Protein AF-A0A452ZHT0-F1 (afdb_monomer_lite)

Foldseek 3Di:
DQDPPVLPAAAEAEDLDVVVQVVVLVVCPVPDDPSSSVRYDYDNDQLLCVVVPDDQPDADQEDEEEFADDVVDDRVDTDAPVSVVSNVVVCVNRHDPNHDYHYHADADGVRRD

Structure (mmCIF, N/CA/C/O backbone):
data_AF-A0A452ZHT0-F1
#
_entry.id   AF-A0A452ZHT0-F1
#
loop_
_atom_site.group_PDB
_atom_site.id
_atom_site.type_symbol
_atom_site.label_atom_id
_atom_site.label_alt_id
_atom_site.label_comp_id
_atom_site.label_asym_id
_atom_site.label_entity_id
_atom_site.label_seq_id
_atom_site.pdbx_PDB_ins_code
_atom_site.Cartn_x
_atom_site.Cartn_y
_atom_site.Cartn_z
_atom_site.occupancy
_atom_site.B_iso_or_equiv
_atom_site.auth_seq_id
_atom_site.auth_comp_id
_atom_site.auth_asym_id
_atom_site.auth_atom_id
_atom_site.pdbx_PDB_model_num
ATOM 1 N N . MET A 1 1 ? -3.703 15.096 9.835 1.00 56.84 1 MET A N 1
ATOM 2 C CA . MET A 1 1 ? -5.039 14.516 10.065 1.00 56.84 1 MET A CA 1
ATOM 3 C C . MET A 1 1 ? -5.126 13.130 9.445 1.00 56.84 1 MET A C 1
ATOM 5 O O . MET A 1 1 ? -5.441 12.992 8.269 1.00 56.84 1 MET A O 1
ATOM 9 N N . VAL A 1 2 ? -4.770 12.119 10.237 1.00 63.53 2 VAL A N 1
ATOM 10 C CA . VAL A 1 2 ? -4.796 10.683 9.898 1.00 63.53 2 VAL A CA 1
ATOM 11 C C . VAL A 1 2 ? -6.178 10.064 10.174 1.00 63.53 2 VAL A C 1
ATOM 13 O O . VAL A 1 2 ? -6.572 9.101 9.520 1.00 63.53 2 VAL A O 1
ATOM 16 N N . SER A 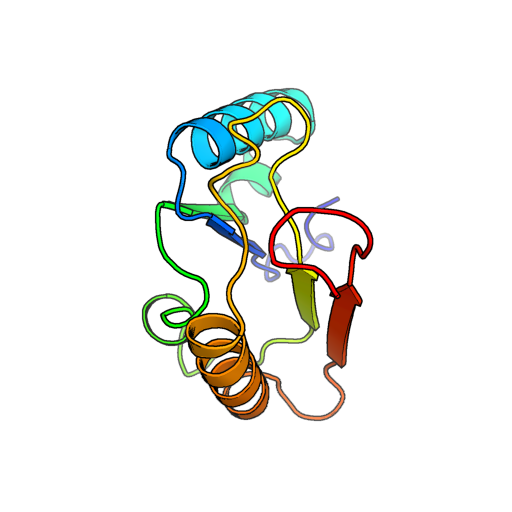1 3 ? -6.942 10.634 11.109 1.00 71.38 3 SER A N 1
ATOM 17 C CA . SER A 1 3 ? -8.315 10.241 11.457 1.00 71.38 3 SER A CA 1
ATOM 18 C C . SER A 1 3 ? -9.096 11.460 11.948 1.00 71.38 3 SER A C 1
ATOM 20 O O . SER A 1 3 ? -8.499 12.465 12.331 1.00 71.38 3 SER A O 1
ATOM 22 N N . ASP A 1 4 ? -10.426 11.348 11.970 1.00 71.50 4 ASP A N 1
ATOM 23 C CA . ASP A 1 4 ? -11.282 12.241 12.754 1.00 71.50 4 ASP A CA 1
ATOM 24 C C . ASP A 1 4 ? -10.999 12.118 14.268 1.00 71.50 4 ASP A C 1
ATOM 26 O O . ASP A 1 4 ? -10.279 11.214 14.717 1.00 71.50 4 ASP A O 1
ATOM 30 N N . ASP A 1 5 ? -11.621 12.986 15.070 1.00 68.38 5 ASP A N 1
ATOM 31 C CA . ASP A 1 5 ? -11.436 13.041 16.529 1.00 68.38 5 ASP A CA 1
ATOM 32 C C . ASP A 1 5 ? -11.794 11.730 17.255 1.00 68.38 5 ASP A C 1
ATOM 34 O O . ASP A 1 5 ? -11.401 11.531 18.413 1.00 68.38 5 ASP A O 1
ATOM 38 N N . THR A 1 6 ?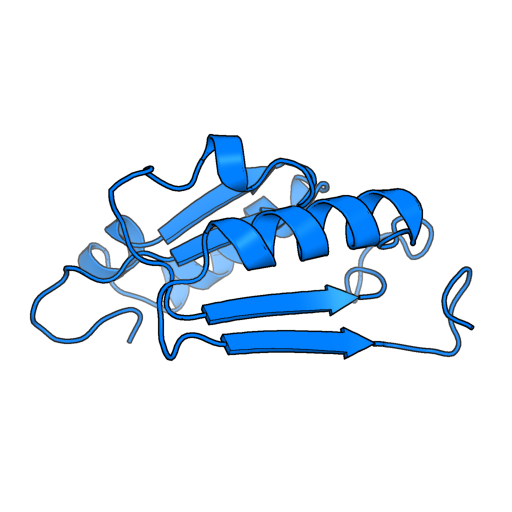 -12.493 10.802 16.582 1.00 70.06 6 THR A N 1
ATOM 39 C CA . THR A 1 6 ? -12.846 9.493 17.144 1.00 70.06 6 THR A CA 1
ATOM 40 C C . THR A 1 6 ? -11.637 8.567 17.275 1.00 70.06 6 THR A C 1
ATOM 42 O O . THR A 1 6 ? -11.692 7.626 18.065 1.00 70.06 6 THR A O 1
ATOM 45 N N . GLY A 1 7 ? -10.543 8.823 16.542 1.00 67.00 7 GLY A N 1
ATOM 46 C CA . GLY A 1 7 ? -9.293 8.057 16.629 1.00 67.00 7 GLY A CA 1
ATOM 47 C C . GLY A 1 7 ? -9.437 6.573 16.276 1.00 67.00 7 GLY A C 1
ATOM 48 O O . GLY A 1 7 ? -8.667 5.744 16.758 1.00 67.00 7 GLY A O 1
ATOM 49 N N . ARG A 1 8 ? -10.458 6.212 15.489 1.00 77.81 8 ARG A N 1
ATOM 50 C CA . ARG A 1 8 ? -10.747 4.816 15.117 1.00 77.81 8 ARG A CA 1
ATOM 51 C C . ARG A 1 8 ? -10.164 4.414 13.766 1.00 77.81 8 ARG A C 1
ATOM 53 O O . ARG A 1 8 ? -10.010 3.216 13.517 1.00 77.81 8 ARG A O 1
ATOM 60 N N . GLY A 1 9 ? -9.849 5.386 12.909 1.00 87.06 9 GLY A N 1
ATOM 61 C CA . GLY A 1 9 ? -9.186 5.141 11.632 1.00 87.06 9 GLY A CA 1
ATOM 62 C C . GLY A 1 9 ? -7.771 4.605 11.834 1.00 87.06 9 GLY A C 1
ATOM 63 O O . GLY A 1 9 ? -7.086 4.987 12.778 1.00 87.06 9 GLY A O 1
ATOM 64 N N . ARG A 1 10 ? -7.333 3.707 10.953 1.00 92.62 10 ARG A N 1
ATOM 65 C CA . ARG A 1 10 ? -5.955 3.206 10.918 1.00 92.62 10 ARG A CA 1
ATOM 66 C C . ARG A 1 10 ? -5.426 3.252 9.497 1.00 92.62 10 ARG A C 1
ATOM 68 O O . ARG A 1 10 ? -6.179 3.017 8.553 1.00 92.62 10 ARG A O 1
ATOM 75 N N . VAL A 1 11 ? -4.130 3.506 9.368 1.00 95.94 11 VAL A N 1
ATOM 76 C CA . VAL A 1 11 ? -3.406 3.482 8.096 1.00 95.94 11 VAL A CA 1
ATOM 77 C C . VAL A 1 11 ? -2.372 2.367 8.142 1.00 95.94 11 VAL A C 1
ATOM 79 O O . VAL A 1 11 ? -1.588 2.269 9.083 1.00 95.94 11 VAL A O 1
ATOM 82 N N . TYR A 1 12 ? -2.367 1.537 7.105 1.00 97.56 12 TYR A N 1
ATOM 83 C CA . TYR A 1 12 ? -1.397 0.467 6.914 1.00 97.56 12 TYR A CA 1
ATOM 84 C C . TYR A 1 12 ? -0.562 0.812 5.681 1.00 97.56 12 TYR A C 1
ATOM 86 O O . TYR A 1 12 ? -1.091 0.859 4.573 1.00 97.56 12 TYR A O 1
ATOM 94 N N . GLY A 1 13 ? 0.720 1.114 5.883 1.00 98.06 13 GLY A N 1
ATOM 95 C CA . GLY A 1 13 ? 1.676 1.408 4.817 1.00 98.06 13 GLY A CA 1
ATOM 96 C C . GLY A 1 13 ? 2.562 0.201 4.534 1.00 98.06 13 GLY A C 1
ATOM 97 O O . GLY A 1 13 ? 3.012 -0.466 5.466 1.00 98.06 13 GLY A O 1
ATOM 98 N N . MET A 1 14 ? 2.812 -0.084 3.258 1.00 98.50 14 MET A N 1
ATOM 99 C CA . MET A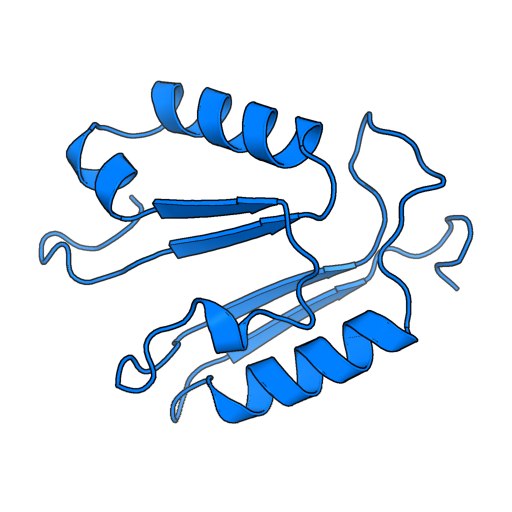 1 14 ? 3.624 -1.221 2.825 1.00 98.50 14 MET A CA 1
ATOM 100 C C . MET A 1 14 ? 4.587 -0.791 1.723 1.00 98.50 14 MET A C 1
ATOM 102 O O . MET A 1 14 ? 4.172 -0.142 0.766 1.00 98.50 14 MET A O 1
ATOM 106 N N . ASP A 1 15 ? 5.842 -1.197 1.844 1.00 98.56 15 ASP A N 1
ATOM 107 C CA . ASP A 1 15 ? 6.861 -1.095 0.800 1.00 98.56 15 ASP A CA 1
ATOM 108 C C . ASP A 1 15 ? 7.856 -2.245 1.000 1.00 98.56 15 ASP A C 1
ATOM 110 O O . ASP A 1 15 ? 8.081 -2.660 2.132 1.00 98.56 15 ASP A O 1
ATOM 114 N N . ILE A 1 16 ? 8.441 -2.796 -0.064 1.00 98.19 16 ILE A N 1
ATOM 115 C CA . ILE A 1 16 ? 9.446 -3.868 0.071 1.00 98.19 16 ILE A CA 1
ATOM 116 C C . ILE A 1 16 ? 10.825 -3.337 0.475 1.00 98.19 16 ILE A C 1
ATOM 118 O O . ILE A 1 16 ? 11.704 -4.126 0.811 1.00 98.19 16 ILE A O 1
ATOM 122 N N . GLN A 1 17 ? 11.033 -2.023 0.403 1.00 98.19 17 GLN A N 1
ATOM 123 C CA . GLN A 1 17 ? 12.307 -1.384 0.697 1.00 98.19 17 GLN A CA 1
ATOM 124 C C . GLN A 1 17 ? 12.287 -0.801 2.110 1.00 98.19 17 GLN A C 1
ATOM 126 O O . GLN A 1 17 ? 11.501 0.103 2.401 1.00 98.19 17 GLN A O 1
ATOM 131 N N . ASP A 1 18 ? 13.217 -1.231 2.963 1.00 97.50 18 ASP A N 1
ATOM 132 C CA . ASP A 1 18 ? 13.376 -0.667 4.312 1.00 97.50 18 ASP A CA 1
ATOM 133 C C . ASP A 1 18 ? 13.600 0.853 4.273 1.00 97.50 18 ASP A C 1
ATOM 135 O O . ASP A 1 18 ? 13.024 1.596 5.063 1.00 97.50 18 ASP A O 1
ATOM 139 N N . SER A 1 19 ? 14.337 1.348 3.273 1.00 96.88 19 SER A N 1
ATOM 140 C CA . SER A 1 19 ? 14.582 2.783 3.089 1.00 96.88 19 SER A CA 1
ATOM 141 C C . SER A 1 19 ? 13.304 3.600 2.866 1.00 96.88 19 SER A C 1
ATOM 143 O O . SER A 1 19 ? 13.222 4.745 3.320 1.00 96.88 19 SER A O 1
ATOM 145 N N . ALA A 1 20 ? 12.293 3.035 2.198 1.00 98.06 20 ALA A N 1
ATOM 146 C CA . ALA A 1 20 ? 10.997 3.684 2.011 1.00 98.06 20 ALA A CA 1
ATOM 147 C C . ALA A 1 20 ? 10.214 3.742 3.331 1.00 98.06 20 ALA A C 1
ATOM 149 O O . ALA A 1 20 ? 9.609 4.770 3.656 1.00 98.06 20 ALA A O 1
ATOM 150 N N . ILE A 1 21 ? 10.271 2.663 4.118 1.00 98.38 21 ILE A N 1
ATOM 151 C CA . ILE A 1 21 ? 9.648 2.578 5.443 1.00 98.38 21 ILE A CA 1
ATOM 152 C C . ILE A 1 21 ? 10.294 3.572 6.410 1.00 98.38 21 ILE A C 1
ATOM 154 O O . ILE A 1 21 ? 9.581 4.339 7.061 1.00 98.38 21 ILE A O 1
ATOM 158 N N . ASP A 1 22 ? 11.622 3.632 6.448 1.00 97.75 22 ASP A N 1
ATOM 159 C CA . ASP A 1 22 ? 12.381 4.551 7.299 1.00 97.75 22 ASP A CA 1
ATOM 160 C C . ASP A 1 22 ? 12.122 6.015 6.937 1.00 97.75 22 ASP A C 1
ATOM 162 O O . ASP A 1 22 ? 11.905 6.854 7.820 1.00 97.75 22 ASP A O 1
ATOM 166 N N . SER A 1 23 ? 12.083 6.322 5.637 1.00 97.50 23 SER A N 1
ATOM 167 C CA . SER A 1 23 ? 11.770 7.666 5.141 1.00 97.50 23 SER A CA 1
ATOM 168 C C . SER A 1 23 ? 10.349 8.080 5.525 1.00 97.50 23 SER A C 1
ATOM 170 O O . SER A 1 23 ? 10.140 9.180 6.038 1.00 97.50 23 SER A O 1
ATOM 172 N N . THR A 1 24 ? 9.377 7.178 5.355 1.00 97.75 24 THR A N 1
ATOM 173 C CA . THR A 1 24 ? 7.975 7.413 5.732 1.00 97.75 24 THR A CA 1
ATOM 174 C C . THR A 1 24 ? 7.831 7.603 7.243 1.00 97.75 24 THR A C 1
ATOM 176 O O . THR A 1 24 ? 7.182 8.546 7.687 1.00 97.75 24 THR A O 1
ATOM 179 N N . SER A 1 25 ? 8.479 6.756 8.047 1.00 97.56 25 SER A N 1
ATOM 180 C CA . SER A 1 25 ? 8.479 6.850 9.512 1.00 97.56 25 SER A CA 1
ATOM 181 C C . SER A 1 25 ? 9.080 8.171 9.994 1.00 97.56 25 SER A C 1
ATOM 183 O O . SER A 1 25 ? 8.510 8.844 10.854 1.00 97.56 25 SER A O 1
ATOM 185 N N . SER A 1 26 ? 10.207 8.581 9.408 1.00 97.38 26 SER A N 1
ATOM 186 C CA . SER A 1 26 ? 10.879 9.841 9.739 1.00 97.38 26 SER A CA 1
ATOM 187 C C . SER A 1 26 ? 10.024 11.053 9.378 1.00 97.38 26 SER A C 1
ATOM 189 O O . SER A 1 26 ? 9.890 11.967 10.188 1.00 97.38 26 SER A O 1
ATOM 191 N N . PHE A 1 27 ? 9.391 11.036 8.201 1.00 97.06 27 PHE A N 1
ATOM 192 C CA . PHE A 1 27 ? 8.464 12.085 7.788 1.00 97.06 27 PHE A CA 1
ATOM 193 C C . PHE A 1 27 ? 7.260 12.183 8.733 1.00 97.06 27 PHE A C 1
ATOM 195 O O . PHE A 1 27 ? 6.940 13.273 9.200 1.00 97.06 27 PHE A O 1
ATOM 202 N N . LEU A 1 28 ? 6.624 11.055 9.075 1.00 96.88 28 LEU A N 1
ATOM 203 C CA . LEU A 1 28 ? 5.461 11.038 9.968 1.00 96.88 28 LEU A CA 1
ATOM 204 C C . LEU A 1 28 ? 5.791 11.592 11.358 1.00 96.88 28 LEU A C 1
ATOM 206 O O . LEU A 1 28 ? 5.041 12.420 11.862 1.00 96.88 28 LEU A O 1
ATOM 210 N N . LYS A 1 29 ? 6.950 11.245 11.932 1.00 95.88 29 LYS A N 1
ATOM 211 C CA . LYS A 1 29 ? 7.406 11.805 13.222 1.00 95.88 29 LYS A CA 1
ATOM 212 C C . LYS A 1 29 ? 7.504 13.334 13.232 1.00 95.88 29 LYS A C 1
ATOM 214 O O . LYS A 1 29 ? 7.453 13.930 14.302 1.00 95.88 29 LYS A O 1
ATOM 219 N N . MET A 1 30 ? 7.696 13.956 12.068 1.00 96.44 30 MET A N 1
ATOM 220 C CA . MET A 1 30 ? 7.749 15.412 11.920 1.00 96.44 30 MET A CA 1
ATOM 221 C C . MET A 1 30 ? 6.399 16.023 11.525 1.00 96.44 30 MET A C 1
ATOM 223 O O . MET A 1 30 ? 6.159 17.193 11.808 1.00 96.44 30 MET A O 1
ATOM 227 N N . ALA A 1 31 ? 5.550 15.264 10.830 1.00 95.88 31 ALA A N 1
ATOM 228 C CA . ALA A 1 31 ? 4.338 15.769 10.189 1.00 95.88 31 ALA A CA 1
ATOM 229 C C . ALA A 1 31 ? 3.065 15.612 11.033 1.00 95.88 31 ALA A C 1
ATOM 231 O O . ALA A 1 31 ? 2.085 16.308 10.767 1.00 95.88 31 ALA A O 1
ATOM 232 N N . VAL A 1 32 ? 3.054 14.692 12.001 1.00 93.88 32 VAL A N 1
ATOM 233 C CA . VAL A 1 32 ? 1.875 14.370 12.816 1.00 93.88 32 VAL A CA 1
ATOM 234 C C . VAL A 1 32 ? 2.219 14.290 14.304 1.00 93.88 32 VAL A C 1
ATOM 236 O O . VAL A 1 32 ? 3.383 14.132 14.674 1.00 93.88 32 VAL A O 1
ATOM 239 N N . ASP A 1 33 ? 1.210 14.411 15.168 1.00 92.81 33 ASP A N 1
ATOM 240 C CA . ASP A 1 33 ? 1.399 14.250 16.613 1.00 92.81 33 ASP A CA 1
ATOM 241 C C . ASP A 1 33 ? 1.520 12.769 17.035 1.00 92.81 33 ASP A C 1
ATOM 243 O O . ASP A 1 33 ? 1.337 11.841 16.242 1.00 92.81 33 ASP A O 1
ATOM 247 N N . SER A 1 34 ? 1.841 12.525 18.311 1.00 90.75 34 SER A N 1
ATOM 248 C CA . SER A 1 34 ? 2.020 11.164 18.829 1.00 90.75 34 SER A CA 1
ATOM 249 C C . SER A 1 34 ? 0.748 10.315 18.760 1.00 90.75 34 SER A C 1
ATOM 251 O O . SER A 1 34 ? 0.844 9.106 18.572 1.00 90.75 34 SER A O 1
ATOM 253 N N . ARG A 1 35 ? -0.439 10.926 18.884 1.00 90.38 35 ARG A N 1
ATOM 254 C CA . ARG A 1 35 ? -1.725 10.220 18.826 1.00 90.38 35 ARG A CA 1
ATOM 255 C C . ARG A 1 35 ? -2.025 9.772 17.400 1.00 90.38 35 ARG A C 1
ATOM 257 O O . ARG A 1 35 ? -2.472 8.651 17.194 1.00 90.38 35 ARG A O 1
ATOM 264 N N . GLU A 1 36 ? -1.768 10.622 16.413 1.00 91.62 36 GLU A N 1
ATOM 265 C CA . GLU A 1 36 ? -1.890 10.272 14.997 1.00 91.62 36 GLU A CA 1
ATOM 266 C C . GLU A 1 36 ? -0.860 9.217 14.578 1.00 91.62 36 GLU A C 1
ATOM 268 O O . GLU A 1 36 ? -1.183 8.317 13.801 1.00 91.62 36 GLU A O 1
ATOM 273 N N . MET A 1 37 ? 0.356 9.287 15.126 1.00 92.50 37 MET A N 1
ATOM 274 C CA . MET A 1 37 ? 1.412 8.308 14.863 1.00 92.50 37 MET A CA 1
ATOM 275 C C . MET A 1 37 ? 1.002 6.886 15.283 1.00 92.50 37 MET A C 1
ATOM 277 O O . MET A 1 37 ? 1.295 5.930 14.570 1.00 92.50 37 MET A O 1
ATOM 281 N N . GLU A 1 38 ? 0.269 6.730 16.391 1.00 92.81 38 GLU A N 1
ATOM 282 C CA . GLU A 1 38 ? -0.250 5.429 16.855 1.00 92.81 38 GLU A CA 1
ATOM 283 C C . GLU A 1 38 ? -1.275 4.791 15.897 1.00 92.81 38 GLU A C 1
ATOM 285 O O . GLU A 1 38 ? -1.515 3.578 15.948 1.00 92.81 38 GLU A O 1
ATOM 290 N N . LEU A 1 39 ? -1.876 5.582 15.002 1.00 94.19 39 LEU A N 1
ATOM 291 C CA . LEU A 1 39 ? -2.851 5.107 14.017 1.00 94.19 39 LEU A CA 1
ATOM 292 C C . LEU A 1 39 ? -2.194 4.551 12.748 1.00 94.19 39 LEU A C 1
ATOM 294 O O . LEU A 1 39 ? -2.884 3.932 11.932 1.00 94.19 39 LEU A O 1
ATOM 298 N N . VAL A 1 40 ? -0.884 4.746 12.571 1.00 96.25 40 VAL A N 1
ATOM 299 C CA . VAL A 1 40 ? -0.143 4.305 11.387 1.00 96.25 40 VAL A CA 1
ATOM 300 C C . VAL A 1 40 ? 0.709 3.082 11.711 1.00 96.25 40 VAL A C 1
ATOM 302 O O . VAL A 1 40 ? 1.483 3.067 12.664 1.00 96.25 40 VAL A O 1
ATOM 305 N N . LYS A 1 41 ? 0.608 2.044 10.879 1.00 97.12 41 LYS A N 1
ATOM 306 C CA . LYS A 1 41 ? 1.481 0.867 10.927 1.00 97.12 41 LYS A CA 1
ATOM 307 C C . LYS A 1 41 ? 2.186 0.700 9.589 1.00 97.12 41 LYS A C 1
ATOM 309 O O . LYS A 1 41 ? 1.525 0.607 8.558 1.00 97.12 41 LYS A O 1
ATOM 314 N N . LEU A 1 42 ? 3.514 0.664 9.610 1.00 98.44 42 LEU A N 1
ATOM 315 C CA . LEU A 1 42 ? 4.348 0.519 8.418 1.00 98.44 42 LEU A CA 1
ATOM 316 C C . LEU A 1 42 ? 4.991 -0.870 8.391 1.00 98.44 42 LEU A C 1
ATOM 318 O O . LEU A 1 42 ? 5.466 -1.345 9.421 1.00 98.44 42 LEU A O 1
ATOM 322 N N . PHE A 1 43 ? 5.010 -1.508 7.223 1.00 98.44 43 PHE A N 1
ATOM 323 C CA . PHE A 1 43 ? 5.523 -2.863 7.041 1.00 98.44 43 PHE A CA 1
ATOM 324 C C . PHE A 1 43 ? 6.475 -2.925 5.849 1.00 98.44 43 PHE A C 1
ATOM 326 O O . PHE A 1 43 ? 6.074 -2.632 4.722 1.00 98.44 43 PHE A O 1
ATOM 333 N N . ALA A 1 44 ? 7.707 -3.372 6.100 1.00 98.19 44 ALA A N 1
ATOM 334 C CA . ALA A 1 44 ? 8.676 -3.729 5.067 1.00 98.19 44 ALA A CA 1
ATOM 335 C C . ALA A 1 44 ? 8.258 -5.055 4.403 1.00 98.19 44 ALA A C 1
ATOM 337 O O . ALA A 1 44 ? 8.697 -6.140 4.783 1.00 98.19 44 ALA A O 1
ATOM 338 N N . MET A 1 45 ? 7.280 -4.991 3.501 1.00 97.94 45 MET A N 1
ATOM 339 C CA . MET A 1 45 ? 6.599 -6.156 2.948 1.00 97.94 45 MET A CA 1
ATOM 340 C C . MET A 1 45 ? 5.930 -5.844 1.608 1.00 97.94 45 MET A C 1
ATOM 342 O O . MET A 1 45 ? 5.458 -4.737 1.359 1.00 97.94 45 MET A O 1
ATOM 346 N N . CYS A 1 46 ? 5.828 -6.864 0.751 1.00 98.38 46 CYS A N 1
ATOM 347 C CA . CYS A 1 46 ? 5.110 -6.761 -0.514 1.00 98.38 46 CYS A CA 1
ATOM 348 C C . CYS A 1 46 ? 3.606 -6.561 -0.289 1.00 98.38 46 CYS A C 1
ATOM 350 O O . CYS A 1 46 ? 2.987 -7.272 0.503 1.00 98.38 46 CYS A O 1
ATOM 352 N N . HIS A 1 47 ? 3.004 -5.650 -1.054 1.00 98.12 47 HIS A N 1
ATOM 353 C CA . HIS A 1 47 ? 1.568 -5.363 -1.025 1.00 98.12 47 HIS A CA 1
ATOM 354 C C . HIS A 1 47 ? 0.678 -6.588 -1.285 1.00 98.12 47 HIS A C 1
ATOM 356 O O . HIS A 1 47 ? -0.466 -6.609 -0.838 1.00 98.12 47 HIS A O 1
ATOM 362 N N . SER A 1 48 ? 1.184 -7.636 -1.947 1.00 98.31 48 SER A N 1
ATOM 363 C CA . SER A 1 48 ? 0.434 -8.885 -2.160 1.00 98.31 48 SER A CA 1
ATOM 364 C C . SER A 1 48 ? 0.068 -9.595 -0.852 1.00 98.31 48 SER A C 1
ATOM 366 O O . SER A 1 48 ? -0.827 -10.433 -0.843 1.00 98.31 48 SER A O 1
ATOM 368 N N . ARG A 1 49 ? 0.718 -9.229 0.259 1.00 98.06 49 ARG A N 1
ATOM 369 C CA . ARG A 1 49 ? 0.495 -9.774 1.602 1.00 98.06 49 ARG A CA 1
ATOM 370 C C . ARG A 1 49 ? -0.358 -8.882 2.508 1.00 98.06 49 ARG A C 1
ATOM 372 O O . ARG A 1 49 ? -0.356 -9.065 3.720 1.00 98.06 49 ARG A O 1
ATOM 379 N N . MET A 1 50 ? -1.078 -7.898 1.966 1.00 97.06 50 MET A N 1
ATOM 380 C CA . MET A 1 50 ? -1.851 -6.952 2.791 1.00 97.06 50 MET A CA 1
ATOM 381 C C . MET A 1 50 ? -2.900 -7.617 3.700 1.00 97.06 50 MET A C 1
ATOM 383 O O . MET A 1 50 ? -3.151 -7.132 4.801 1.00 97.06 50 MET A O 1
ATOM 387 N N . GLU A 1 51 ? -3.474 -8.750 3.285 1.00 95.25 51 GLU A N 1
ATOM 388 C CA . GLU A 1 51 ? -4.421 -9.521 4.105 1.00 95.25 51 GLU A CA 1
ATOM 389 C C . GLU A 1 51 ? -3.808 -10.049 5.408 1.00 95.25 51 GLU A C 1
ATOM 391 O O . GLU A 1 51 ? -4.533 -10.265 6.377 1.00 95.25 51 GLU A O 1
ATOM 396 N N . ASP A 1 52 ? -2.484 -10.203 5.469 1.00 95.94 52 ASP A N 1
ATOM 397 C CA . ASP A 1 52 ? -1.797 -10.715 6.657 1.00 95.94 52 ASP A CA 1
ATOM 398 C C . ASP A 1 52 ? -1.755 -9.683 7.796 1.00 95.94 52 ASP A C 1
ATOM 400 O O . ASP A 1 52 ? -1.547 -10.044 8.955 1.00 95.94 52 ASP A O 1
ATOM 404 N N . ILE A 1 53 ? -1.928 -8.393 7.481 1.00 95.12 53 ILE A N 1
ATOM 405 C CA . ILE A 1 53 ? -1.765 -7.284 8.438 1.00 95.12 53 ILE A CA 1
ATOM 406 C C . ILE A 1 53 ? -3.054 -6.513 8.710 1.00 95.12 53 ILE A C 1
ATOM 408 O O . ILE A 1 53 ? -3.163 -5.848 9.746 1.00 95.12 53 ILE A O 1
ATOM 412 N N . VAL A 1 54 ? -4.023 -6.581 7.796 1.00 93.44 54 VAL A N 1
ATOM 413 C CA . VAL A 1 54 ? -5.320 -5.926 7.961 1.00 93.44 54 VAL A CA 1
ATOM 414 C C . VAL A 1 54 ? -6.212 -6.810 8.844 1.00 93.44 54 VAL A C 1
ATOM 416 O O . VAL A 1 54 ? -6.440 -7.973 8.513 1.00 93.44 54 VAL A O 1
ATOM 419 N N . PRO A 1 55 ? -6.741 -6.300 9.973 1.00 91.06 55 PRO A N 1
ATOM 420 C CA . PRO A 1 55 ? -7.632 -7.078 10.825 1.00 91.06 55 PRO A CA 1
ATOM 421 C C . PRO A 1 55 ? -8.906 -7.485 10.077 1.00 91.06 55 PRO A C 1
ATOM 423 O O . PRO A 1 55 ? -9.568 -6.641 9.477 1.00 91.06 55 PRO A O 1
ATOM 426 N N . LYS A 1 56 ? -9.281 -8.766 10.170 1.00 86.50 56 LYS A N 1
ATOM 427 C CA . LYS A 1 56 ? -10.408 -9.352 9.418 1.00 86.50 56 LYS A CA 1
ATOM 428 C C . LYS A 1 56 ? -11.756 -8.669 9.668 1.00 86.50 56 LYS A C 1
ATOM 430 O O . LYS A 1 56 ? -12.571 -8.590 8.758 1.00 86.50 56 LYS A O 1
ATOM 435 N N . ASP A 1 57 ? -11.962 -8.132 10.868 1.00 84.69 57 ASP A N 1
ATOM 436 C CA . ASP A 1 57 ? -13.218 -7.479 11.263 1.00 84.69 57 ASP A CA 1
ATOM 437 C C . ASP A 1 57 ? -13.211 -5.958 11.021 1.00 84.69 57 ASP A C 1
ATOM 439 O O . ASP A 1 57 ? -14.079 -5.235 11.511 1.00 84.69 57 ASP A O 1
ATOM 443 N N . SER A 1 58 ? -12.208 -5.433 10.309 1.00 84.19 58 SER A N 1
ATOM 444 C CA . SER A 1 58 ? -12.082 -4.002 10.016 1.00 84.19 58 SER A CA 1
ATOM 445 C C . SER A 1 58 ? -12.392 -3.716 8.545 1.00 84.19 58 SER A C 1
ATOM 447 O O . SER A 1 58 ? -11.571 -4.034 7.686 1.00 84.19 58 SER A O 1
ATOM 449 N N . PRO A 1 59 ? -13.541 -3.088 8.223 1.00 84.12 59 PRO A N 1
ATOM 450 C CA . PRO A 1 59 ? -13.880 -2.774 6.841 1.00 84.12 59 PRO A CA 1
ATOM 451 C C . PRO A 1 59 ? -12.914 -1.721 6.290 1.00 84.12 59 PRO A C 1
ATOM 453 O O . PRO A 1 59 ? -12.898 -0.573 6.746 1.00 84.12 59 PRO A O 1
ATOM 456 N N . VAL A 1 60 ? -12.121 -2.095 5.283 1.00 95.19 60 VAL A N 1
ATOM 457 C CA . VAL A 1 60 ? -11.205 -1.159 4.625 1.00 95.19 60 VAL A CA 1
ATOM 458 C C . VAL A 1 60 ? -12.011 -0.208 3.748 1.00 95.19 60 VAL A C 1
ATOM 460 O O . VAL A 1 60 ? -12.803 -0.629 2.906 1.00 95.19 60 VAL A O 1
ATOM 463 N N . ARG A 1 61 ? -11.823 1.099 3.955 1.00 95.62 61 ARG A N 1
ATOM 464 C CA . ARG A 1 61 ? -12.520 2.148 3.193 1.00 95.62 61 ARG A CA 1
ATOM 465 C C . ARG A 1 61 ? -11.804 2.510 1.895 1.00 95.62 61 ARG A C 1
ATOM 467 O O . ARG A 1 61 ? -12.464 2.888 0.932 1.00 95.62 61 ARG A O 1
ATOM 474 N N . LEU A 1 62 ? -10.478 2.408 1.878 1.00 96.81 62 LEU A N 1
ATOM 475 C CA . LEU A 1 62 ? -9.641 2.774 0.744 1.00 96.81 62 LEU A CA 1
ATOM 476 C C . LEU A 1 62 ? -8.379 1.911 0.718 1.00 96.81 62 LEU A C 1
ATOM 478 O O . LEU A 1 62 ? -7.706 1.783 1.739 1.00 96.81 62 LEU A O 1
ATOM 482 N N . VAL A 1 63 ? -8.031 1.400 -0.460 1.00 98.25 63 VAL A N 1
ATOM 483 C CA . VAL A 1 63 ? -6.683 0.910 -0.775 1.00 98.25 63 VAL A CA 1
ATOM 484 C C . VAL A 1 63 ? -6.122 1.768 -1.904 1.00 98.25 63 VAL A C 1
ATOM 486 O O . VAL A 1 63 ? -6.793 1.974 -2.915 1.00 98.25 63 VAL A O 1
ATOM 489 N N . ALA A 1 64 ? -4.908 2.289 -1.732 1.00 98.44 64 ALA A N 1
ATOM 490 C CA . ALA A 1 64 ? -4.254 3.149 -2.712 1.00 98.44 64 ALA A CA 1
ATOM 491 C C . ALA A 1 64 ? -2.948 2.516 -3.201 1.00 98.44 64 ALA A C 1
ATOM 493 O O . ALA A 1 64 ? -2.033 2.269 -2.417 1.00 98.44 64 ALA A O 1
ATOM 494 N N . PHE A 1 65 ? -2.863 2.293 -4.508 1.00 98.56 65 PHE A N 1
ATOM 495 C CA . PHE A 1 65 ? -1.680 1.808 -5.200 1.00 98.56 65 PHE A CA 1
ATOM 496 C C . PHE A 1 65 ? -1.027 2.941 -5.988 1.00 98.56 65 PHE A C 1
ATOM 498 O O . PHE A 1 65 ? -1.697 3.637 -6.751 1.00 98.56 65 PHE A O 1
ATOM 505 N N . ASN A 1 66 ? 0.290 3.075 -5.844 1.00 97.12 66 ASN A N 1
ATOM 506 C CA . ASN A 1 66 ? 1.136 3.908 -6.694 1.00 97.12 66 ASN A CA 1
ATOM 507 C C . ASN A 1 66 ? 2.155 2.988 -7.375 1.00 97.12 66 ASN A C 1
ATOM 509 O O . ASN A 1 66 ? 3.139 2.589 -6.755 1.00 97.12 66 ASN A O 1
ATOM 513 N N . LEU A 1 67 ? 1.873 2.590 -8.615 1.00 96.94 67 LEU A N 1
ATOM 514 C CA . LEU A 1 67 ? 2.649 1.596 -9.352 1.00 96.94 67 LEU A CA 1
ATOM 515 C C . LEU A 1 67 ? 3.792 2.258 -10.111 1.00 96.94 67 LEU A C 1
ATOM 517 O O . LEU A 1 67 ? 3.558 3.103 -10.971 1.00 96.94 67 LEU A O 1
ATOM 521 N N . GLY A 1 68 ? 5.018 1.856 -9.801 1.00 95.88 68 GLY A N 1
ATOM 522 C CA . GLY A 1 68 ? 6.235 2.391 -10.389 1.00 95.88 68 GLY A CA 1
ATOM 523 C C . GLY A 1 68 ? 7.448 2.057 -9.533 1.00 95.88 68 GLY A C 1
ATOM 524 O O . GLY A 1 68 ? 7.527 0.965 -8.973 1.00 95.88 68 GLY A O 1
ATOM 525 N N . TYR A 1 69 ? 8.377 3.004 -9.422 1.00 94.75 69 TYR A N 1
ATOM 526 C CA . TYR A 1 69 ? 9.549 2.939 -8.544 1.00 94.75 69 TYR A CA 1
ATOM 527 C C . TYR A 1 69 ? 9.493 4.038 -7.475 1.00 94.75 69 TYR A C 1
ATOM 529 O O . TYR A 1 69 ? 8.812 5.050 -7.648 1.00 94.75 69 TYR A O 1
ATOM 537 N N . LEU A 1 70 ? 10.273 3.881 -6.403 1.00 95.38 70 LEU A N 1
ATOM 538 C CA . LEU A 1 70 ? 10.441 4.917 -5.381 1.00 95.38 70 LEU A CA 1
ATOM 539 C C . LEU A 1 70 ? 11.237 6.118 -5.937 1.00 95.38 70 LEU A C 1
ATOM 541 O O . LEU A 1 70 ? 12.405 5.948 -6.306 1.00 95.38 70 LEU A O 1
ATOM 545 N N . PRO A 1 71 ? 10.684 7.347 -5.967 1.00 92.50 71 PRO A N 1
ATOM 546 C CA . PRO A 1 71 ? 11.433 8.530 -6.384 1.00 92.50 71 PRO A CA 1
ATOM 547 C C . PRO A 1 71 ? 12.687 8.745 -5.527 1.00 92.50 71 PRO A C 1
ATOM 549 O O . PRO A 1 71 ? 12.618 8.764 -4.304 1.00 92.50 71 PRO A O 1
ATOM 552 N N . GLY A 1 72 ? 13.845 8.902 -6.175 1.00 90.88 72 GLY A N 1
ATOM 553 C CA . GLY A 1 72 ? 15.140 9.025 -5.490 1.00 90.88 72 GLY A CA 1
ATOM 554 C C . GLY A 1 72 ? 15.749 7.701 -5.003 1.00 90.88 72 GLY A C 1
ATOM 555 O O . GLY A 1 72 ? 16.888 7.714 -4.547 1.00 90.88 72 GLY A O 1
ATOM 556 N N . GLY A 1 73 ? 15.036 6.576 -5.129 1.00 91.94 73 GLY A N 1
ATOM 557 C CA . GLY A 1 73 ? 15.529 5.230 -4.821 1.00 91.94 73 GLY A CA 1
ATOM 558 C C . GLY A 1 73 ? 16.131 4.494 -6.025 1.00 91.94 73 GLY A C 1
ATOM 559 O O . GLY A 1 73 ? 16.363 5.075 -7.092 1.00 91.94 73 GLY A O 1
ATOM 560 N N . ASP A 1 74 ? 16.370 3.188 -5.863 1.00 92.75 74 ASP A N 1
ATOM 561 C CA . ASP A 1 74 ? 16.824 2.325 -6.958 1.00 92.75 74 ASP A CA 1
ATOM 562 C C . ASP A 1 74 ? 15.684 2.080 -7.958 1.00 92.75 74 ASP A C 1
ATOM 564 O O . ASP A 1 74 ? 14.714 1.380 -7.676 1.00 92.75 74 ASP A O 1
ATOM 568 N N . LYS A 1 75 ? 15.825 2.620 -9.174 1.00 92.00 75 LYS A N 1
ATOM 569 C CA . LYS A 1 75 ? 14.831 2.496 -10.254 1.00 92.00 75 LYS A CA 1
ATOM 570 C C . LYS A 1 75 ? 14.664 1.070 -10.794 1.00 92.00 75 LYS A C 1
ATOM 572 O O . LYS A 1 75 ? 13.796 0.851 -11.636 1.00 92.00 75 LYS A O 1
ATOM 577 N N . LYS A 1 76 ? 15.507 0.120 -10.377 1.00 93.56 76 LYS A N 1
ATOM 578 C CA . LYS A 1 76 ? 15.335 -1.309 -10.680 1.00 93.56 76 LYS A CA 1
ATOM 579 C C . LYS A 1 76 ? 14.292 -1.967 -9.785 1.00 93.56 76 LYS A C 1
ATOM 581 O O . LYS A 1 76 ? 13.740 -2.993 -10.173 1.00 93.56 76 LYS A O 1
ATOM 586 N N . ILE A 1 77 ? 14.029 -1.395 -8.611 1.00 95.69 77 ILE A N 1
ATOM 587 C CA . ILE A 1 77 ? 13.007 -1.882 -7.694 1.00 95.69 77 ILE A CA 1
ATOM 588 C C . ILE A 1 77 ? 11.689 -1.215 -8.087 1.00 95.69 77 ILE A C 1
ATOM 590 O O . ILE A 1 77 ? 11.483 -0.018 -7.886 1.00 95.69 77 ILE A O 1
ATOM 594 N N . ILE A 1 78 ? 10.817 -2.004 -8.708 1.00 96.56 78 ILE A N 1
ATOM 595 C CA . ILE A 1 78 ? 9.529 -1.563 -9.242 1.00 96.56 78 ILE A CA 1
ATOM 596 C C . ILE A 1 78 ? 8.400 -2.441 -8.709 1.00 96.56 78 ILE A C 1
ATOM 598 O O . ILE A 1 78 ? 8.610 -3.600 -8.346 1.00 96.56 78 ILE A O 1
ATOM 602 N N . THR A 1 79 ? 7.176 -1.924 -8.737 1.00 96.81 79 THR A N 1
ATOM 603 C CA . THR A 1 79 ? 5.985 -2.777 -8.698 1.00 96.81 79 THR A CA 1
ATOM 604 C C . THR A 1 79 ? 5.931 -3.634 -9.960 1.00 96.81 79 THR A C 1
ATOM 606 O O . THR A 1 79 ? 6.085 -3.104 -11.062 1.00 96.81 79 THR A O 1
ATOM 609 N N . VAL A 1 80 ? 5.680 -4.934 -9.812 1.00 96.44 80 VAL A N 1
ATOM 610 C CA . VAL A 1 80 ? 5.598 -5.874 -10.939 1.00 96.44 80 VAL A CA 1
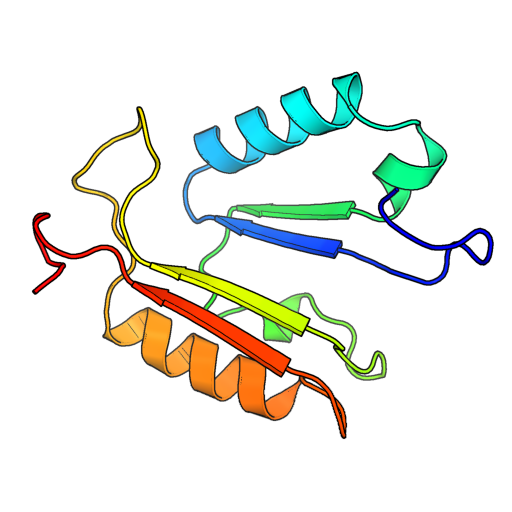ATOM 611 C C . VAL A 1 80 ? 4.167 -6.390 -11.125 1.00 96.44 80 VAL A C 1
ATOM 613 O O . VAL A 1 80 ? 3.424 -6.456 -10.135 1.00 96.44 80 VAL A O 1
ATOM 616 N N . PRO A 1 81 ? 3.745 -6.733 -12.359 1.00 96.00 81 PRO A N 1
ATOM 617 C CA . PRO A 1 81 ? 2.379 -7.177 -12.636 1.00 96.00 81 PRO A CA 1
ATOM 618 C C . PRO A 1 81 ? 1.930 -8.345 -11.756 1.00 96.00 81 PRO A C 1
ATOM 620 O O . PRO A 1 81 ? 0.828 -8.309 -11.218 1.00 96.00 81 PRO A O 1
ATOM 623 N N . GLU A 1 82 ? 2.805 -9.326 -11.529 1.00 97.44 82 GLU A N 1
ATOM 624 C CA . GLU A 1 82 ? 2.482 -10.559 -10.810 1.00 97.44 82 GLU A CA 1
ATOM 625 C C . GLU A 1 82 ? 2.076 -10.282 -9.355 1.00 97.44 82 GLU A C 1
ATOM 627 O O . GLU A 1 82 ? 1.059 -10.780 -8.873 1.00 97.44 82 GLU A O 1
ATOM 632 N N . THR A 1 83 ? 2.836 -9.451 -8.634 1.00 98.31 83 THR A N 1
ATOM 633 C CA . THR A 1 83 ? 2.501 -9.102 -7.243 1.00 98.31 83 THR A CA 1
ATOM 634 C 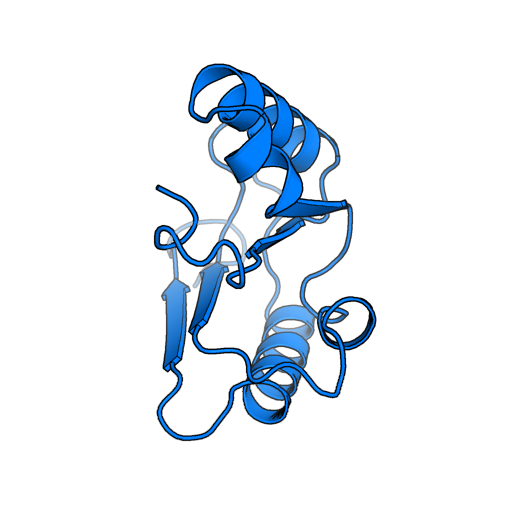C . THR A 1 83 ? 1.366 -8.090 -7.163 1.00 98.31 83 THR A C 1
ATOM 636 O O . THR A 1 83 ? 0.594 -8.111 -6.202 1.00 98.31 83 THR A O 1
ATOM 639 N N . THR A 1 84 ? 1.252 -7.220 -8.168 1.00 98.25 84 THR A N 1
ATOM 640 C CA . THR A 1 84 ? 0.201 -6.203 -8.240 1.00 98.25 84 THR A CA 1
ATOM 641 C C . THR A 1 84 ? -1.164 -6.847 -8.458 1.00 98.25 84 THR A C 1
ATOM 643 O O . THR A 1 84 ? -2.121 -6.475 -7.785 1.00 98.25 84 THR A O 1
ATOM 646 N N . GLU A 1 85 ? -1.264 -7.850 -9.333 1.00 98.38 85 GLU A N 1
ATOM 647 C CA . GLU A 1 85 ? -2.501 -8.602 -9.553 1.00 98.38 85 GLU A CA 1
ATOM 648 C C . GLU A 1 85 ? -2.973 -9.279 -8.260 1.00 98.38 85 GLU A C 1
ATOM 650 O O . GLU A 1 85 ? -4.120 -9.096 -7.847 1.00 98.38 85 GLU A O 1
ATOM 655 N N . LEU A 1 86 ? -2.073 -9.989 -7.568 1.00 98.56 86 LEU A N 1
ATOM 656 C CA . LEU A 1 86 ? -2.381 -10.627 -6.284 1.00 98.56 86 LEU A CA 1
ATOM 657 C C . LEU A 1 86 ? -2.857 -9.610 -5.239 1.00 98.56 86 LEU A C 1
ATOM 659 O O . LEU A 1 86 ? -3.813 -9.868 -4.506 1.00 98.56 86 LEU A O 1
ATOM 663 N N . ALA A 1 87 ? -2.230 -8.436 -5.189 1.00 98.44 87 ALA A N 1
ATOM 664 C CA . ALA A 1 87 ? -2.644 -7.371 -4.289 1.00 98.44 87 ALA A CA 1
ATOM 665 C C . ALA A 1 87 ? -3.984 -6.735 -4.656 1.00 98.44 87 ALA A C 1
ATOM 667 O O . ALA A 1 87 ? -4.742 -6.396 -3.753 1.00 98.44 87 ALA A O 1
ATOM 668 N N . LEU A 1 88 ? -4.306 -6.579 -5.940 1.00 98.50 88 LEU A N 1
ATOM 669 C CA . LEU A 1 88 ? -5.616 -6.083 -6.367 1.00 98.50 88 LEU A CA 1
ATOM 670 C C . LEU A 1 88 ? -6.722 -7.075 -6.002 1.00 98.50 88 LEU A C 1
ATOM 672 O O . LEU A 1 88 ? -7.772 -6.672 -5.500 1.00 98.50 88 LEU A O 1
ATOM 676 N N . GLN A 1 89 ? -6.466 -8.374 -6.173 1.00 98.25 89 GLN A N 1
ATOM 677 C CA . GLN A 1 89 ? -7.377 -9.419 -5.712 1.00 98.25 89 GLN A CA 1
ATOM 678 C C . GLN A 1 89 ? -7.552 -9.368 -4.188 1.00 98.25 89 GLN A C 1
ATOM 680 O O . GLN A 1 89 ? -8.683 -9.422 -3.706 1.00 98.25 89 GLN A O 1
ATOM 685 N N . ALA A 1 90 ? -6.466 -9.203 -3.429 1.00 97.12 90 ALA A N 1
ATOM 686 C CA . ALA A 1 90 ? -6.528 -9.056 -1.975 1.00 97.12 90 ALA A CA 1
ATOM 687 C C . ALA A 1 90 ? -7.307 -7.808 -1.542 1.00 97.12 90 ALA A C 1
ATOM 689 O O . ALA A 1 90 ? -8.224 -7.891 -0.726 1.00 97.12 90 ALA A O 1
ATOM 690 N N . ALA A 1 91 ? -7.024 -6.664 -2.168 1.00 97.38 91 ALA A N 1
ATOM 691 C CA . ALA A 1 91 ? -7.742 -5.417 -1.949 1.00 97.38 91 ALA A CA 1
ATOM 692 C C . ALA A 1 91 ? -9.250 -5.591 -2.195 1.00 97.38 91 ALA A C 1
ATOM 694 O O . ALA A 1 91 ? -10.056 -5.167 -1.372 1.00 97.38 91 ALA A O 1
ATOM 695 N N . SER A 1 92 ? -9.641 -6.287 -3.269 1.00 95.81 92 SER A N 1
ATOM 696 C CA . SER A 1 92 ? -11.055 -6.544 -3.578 1.00 95.81 92 SER A CA 1
ATOM 697 C C . SER A 1 92 ? -11.789 -7.366 -2.510 1.00 95.81 92 SER A C 1
ATOM 699 O O . SER A 1 92 ? -13.004 -7.239 -2.382 1.00 95.81 92 SER A O 1
ATOM 701 N N . ARG A 1 93 ? -11.068 -8.182 -1.726 1.00 94.88 93 ARG A N 1
ATOM 702 C CA . ARG A 1 93 ? -11.639 -9.000 -0.644 1.00 94.88 93 ARG A CA 1
ATOM 703 C C . ARG A 1 93 ? -11.770 -8.245 0.676 1.00 94.88 93 ARG A C 1
ATOM 705 O O . ARG A 1 93 ? -12.693 -8.525 1.434 1.00 94.88 93 ARG A O 1
ATOM 712 N N . ILE A 1 94 ? -10.854 -7.320 0.963 1.00 95.44 94 ILE A N 1
ATOM 713 C CA . ILE A 1 94 ? -10.814 -6.598 2.249 1.00 95.44 94 ILE A CA 1
ATOM 714 C C . ILE A 1 94 ? -11.544 -5.252 2.216 1.00 95.44 94 ILE A C 1
ATOM 716 O O . ILE A 1 94 ? -11.935 -4.733 3.266 1.00 95.44 94 ILE A O 1
ATOM 720 N N . VAL A 1 95 ? -11.712 -4.658 1.030 1.00 96.19 95 VAL A N 1
ATOM 721 C CA . VAL A 1 95 ? -12.449 -3.403 0.873 1.00 96.19 95 VAL A CA 1
ATOM 722 C C . VAL A 1 95 ? -13.926 -3.649 1.158 1.00 96.19 95 VAL A C 1
ATOM 724 O O . VAL A 1 95 ? -14.579 -4.478 0.530 1.00 96.19 95 VAL A O 1
ATOM 727 N N . GLY A 1 96 ? -14.455 -2.918 2.139 1.00 94.12 96 GLY A N 1
ATOM 728 C CA . GLY A 1 96 ? -15.854 -3.018 2.534 1.00 94.12 96 GLY A CA 1
ATOM 729 C C . GLY A 1 96 ? -16.797 -2.394 1.504 1.00 94.12 96 GLY A C 1
ATOM 730 O O . GLY A 1 96 ? -16.387 -1.632 0.627 1.00 94.12 96 GLY A O 1
ATOM 731 N N . SER A 1 97 ? -18.097 -2.665 1.647 1.00 93.00 97 SER A N 1
ATOM 732 C CA . SER A 1 97 ? -19.126 -2.071 0.785 1.00 93.00 97 SER A CA 1
ATOM 733 C C . SER A 1 97 ? -19.032 -0.537 0.758 1.00 93.00 97 SER A C 1
ATOM 735 O O . SER A 1 97 ? -18.925 0.119 1.800 1.00 93.00 97 SER A O 1
ATOM 737 N N . GLY A 1 98 ? -19.042 0.036 -0.449 1.00 93.31 98 GLY A N 1
ATOM 738 C CA . GLY A 1 98 ? -18.874 1.475 -0.674 1.00 93.31 98 GLY A CA 1
ATOM 739 C C . GLY A 1 98 ? -17.453 2.007 -0.439 1.00 93.31 98 GLY A C 1
ATOM 740 O O . GLY A 1 98 ? -17.276 3.223 -0.372 1.00 93.31 98 GLY A O 1
ATOM 741 N N . GLY A 1 99 ? -16.459 1.131 -0.262 1.00 95.81 99 GLY A N 1
ATOM 742 C CA . GLY A 1 99 ? -15.043 1.488 -0.274 1.00 95.81 99 GLY A CA 1
ATOM 743 C C . GLY A 1 99 ? -14.469 1.580 -1.691 1.00 95.81 99 GLY A C 1
ATOM 744 O O . GLY A 1 99 ? -15.142 1.264 -2.673 1.00 95.81 99 GLY A O 1
ATOM 745 N N . LEU A 1 100 ? -13.221 2.039 -1.798 1.00 97.81 100 LEU A N 1
ATOM 746 C CA . LEU A 1 100 ? -12.562 2.319 -3.076 1.00 97.81 100 LEU A CA 1
ATOM 747 C C . LEU A 1 100 ? -11.193 1.642 -3.186 1.00 97.81 100 LEU A C 1
ATOM 749 O O . LEU A 1 100 ? -10.463 1.501 -2.204 1.00 97.81 100 LEU A O 1
ATOM 753 N N . ILE A 1 101 ? -10.822 1.296 -4.416 1.00 98.38 101 ILE A N 1
ATOM 754 C CA . ILE A 1 101 ? -9.457 0.928 -4.791 1.00 98.38 101 ILE A CA 1
ATOM 755 C C . ILE A 1 101 ? -8.975 1.972 -5.796 1.00 98.38 101 ILE A C 1
ATOM 757 O O . ILE A 1 101 ? -9.569 2.129 -6.860 1.00 98.38 101 ILE A O 1
ATOM 761 N N . SER A 1 102 ? -7.918 2.702 -5.446 1.00 98.31 102 SER A N 1
ATOM 762 C CA . SER A 1 102 ? -7.271 3.677 -6.323 1.00 98.31 102 SER A CA 1
ATOM 763 C C . SER A 1 102 ? -5.980 3.090 -6.866 1.00 98.31 102 SER A C 1
ATOM 765 O O . SER A 1 102 ? -5.158 2.604 -6.091 1.00 98.31 102 SER A O 1
ATOM 767 N N . VAL A 1 103 ? -5.776 3.176 -8.178 1.00 98.12 103 VAL A N 1
ATOM 768 C CA . VAL A 1 103 ? -4.553 2.710 -8.835 1.00 98.12 103 VAL A CA 1
ATOM 769 C C . VAL A 1 103 ? -3.997 3.832 -9.692 1.00 98.12 103 VAL A C 1
ATOM 771 O O . VAL A 1 103 ? -4.615 4.235 -10.675 1.00 98.12 103 VAL A O 1
ATOM 774 N N . LEU A 1 104 ? -2.825 4.333 -9.316 1.00 96.88 104 LEU A N 1
ATOM 775 C CA . LEU A 1 104 ? -2.051 5.262 -10.123 1.00 96.88 104 LEU A CA 1
ATOM 776 C C . LEU A 1 104 ? -0.914 4.500 -10.801 1.00 96.88 104 LEU A C 1
ATOM 778 O O . LEU A 1 104 ? -0.145 3.817 -10.127 1.00 96.88 104 LEU A O 1
ATOM 782 N N . VAL A 1 105 ? -0.816 4.613 -12.125 1.00 94.81 105 VAL A N 1
ATOM 783 C CA . VAL A 1 105 ? 0.164 3.879 -12.934 1.00 94.81 105 VAL A CA 1
ATOM 784 C C . VAL A 1 105 ? 1.147 4.858 -13.556 1.00 94.81 105 VAL A C 1
ATOM 786 O O . VAL A 1 105 ? 0.765 5.676 -14.394 1.00 94.81 105 VAL A O 1
ATOM 789 N N . TYR A 1 106 ? 2.415 4.768 -13.160 1.00 91.69 106 TYR A N 1
ATOM 790 C CA . TYR A 1 106 ? 3.489 5.526 -13.788 1.00 91.69 106 TYR A CA 1
ATOM 791 C C . TYR A 1 106 ? 4.054 4.723 -14.963 1.00 91.69 106 TYR A C 1
ATOM 793 O O . TYR A 1 106 ? 4.540 3.610 -14.798 1.00 91.69 106 TYR A O 1
ATOM 801 N N . ILE A 1 107 ? 3.992 5.291 -16.166 1.00 89.94 107 ILE A N 1
ATOM 802 C CA . ILE A 1 107 ? 4.549 4.691 -17.388 1.00 89.94 107 ILE A CA 1
ATOM 803 C C . ILE A 1 107 ? 5.896 5.327 -17.751 1.00 89.94 107 ILE A C 1
ATOM 805 O O . ILE A 1 107 ? 6.270 6.374 -17.222 1.00 89.94 107 ILE A O 1
ATOM 809 N N . GLY A 1 108 ? 6.628 4.716 -18.685 1.00 85.81 108 GLY A N 1
ATOM 810 C CA . GLY A 1 108 ? 7.864 5.291 -19.229 1.00 85.81 108 GLY A CA 1
ATOM 811 C C . GLY A 1 108 ? 9.124 4.973 -18.420 1.00 85.81 108 GLY A C 1
ATOM 812 O O . GLY A 1 108 ? 10.163 5.596 -18.631 1.00 85.81 108 GLY A O 1
ATOM 813 N N . HIS A 1 109 ? 9.060 3.985 -17.524 1.00 85.06 109 HIS A N 1
ATOM 814 C CA . HIS A 1 109 ? 10.220 3.425 -16.829 1.00 85.06 109 HIS A CA 1
ATOM 815 C C . HIS A 1 109 ? 10.443 1.957 -17.210 1.00 85.06 109 HIS A C 1
ATOM 817 O O . HIS A 1 109 ? 9.629 1.336 -17.894 1.00 85.06 109 HIS A O 1
ATOM 823 N N . LEU A 1 110 ? 11.571 1.382 -16.784 1.00 82.38 110 LEU A N 1
ATOM 824 C CA . LEU A 1 110 ? 11.842 -0.041 -16.992 1.00 82.38 110 LEU A CA 1
ATOM 825 C C . LEU A 1 110 ? 10.719 -0.868 -16.341 1.00 82.38 110 LEU A C 1
ATOM 827 O O . LEU A 1 110 ? 10.472 -0.705 -15.152 1.00 82.38 110 LEU A O 1
ATOM 831 N N . GLY A 1 111 ? 10.018 -1.692 -17.124 1.00 81.06 111 GLY A N 1
ATOM 832 C CA . GLY A 1 111 ? 8.861 -2.483 -16.677 1.00 81.06 111 GLY A CA 1
ATOM 833 C C . GLY A 1 111 ? 7.500 -1.765 -16.680 1.00 81.06 111 GLY A C 1
ATOM 834 O O . GLY A 1 111 ? 6.486 -2.448 -16.648 1.00 81.06 111 GLY A O 1
ATOM 835 N N . GLY A 1 112 ?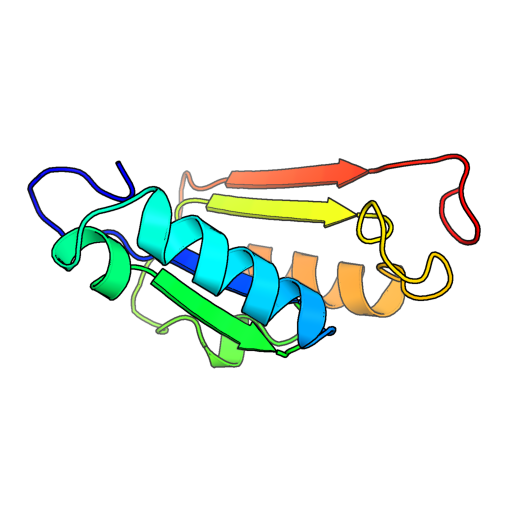 7.449 -0.429 -16.776 1.00 78.12 112 GLY A N 1
ATOM 836 C CA . GLY A 1 112 ? 6.203 0.350 -16.855 1.00 78.12 112 GLY A CA 1
ATOM 837 C C . GLY A 1 112 ? 5.869 0.735 -18.296 1.00 78.12 112 GLY A C 1
ATOM 838 O O . GLY A 1 112 ? 6.340 1.772 -18.781 1.00 78.12 112 GLY A O 1
ATOM 839 N N . ARG A 1 113 ? 5.106 -0.116 -18.992 1.00 65.88 113 ARG A N 1
ATOM 840 C CA . ARG A 1 113 ? 4.695 0.040 -20.398 1.00 65.88 113 ARG A CA 1
ATOM 841 C C . ARG A 1 113 ? 3.254 -0.393 -20.608 1.00 65.88 113 ARG A C 1
ATOM 843 O O . ARG A 1 113 ? 2.823 -1.304 -19.872 1.00 65.88 113 ARG A O 1
#

Sequence (113 aa):
MVSDDTGRGRVYGMDIQDSAIDSTSSFLKMAVDSREMELVKLFAMCHSRMEDIVPKDSPVRLVAFNLGYLPGGDKKIITVPETTELALQAASRIVGSGGLISVLVYIGHLGGR

pLDDT: mean 92.74, std 8.49, range [56.84, 98.56]

Organism: Aegilops tauschii subsp. strangulata (NCBI:txid200361)

InterPro domains:
  IPR010719 Methyltransferase MnmM-like [PF06962] (11-113)
  IPR010719 Methyltransferase MnmM-like [PTHR35276] (1-113)
  IPR029063 S-adenosyl-L-methionine-dependent methyltransferase superfamily [G3DSA:3.40.50.150] (1-113)
  IPR029063 S-adenosyl-L-methionine-dependent methyltransferase superfamily [SSF53335] (8-109)

Radius of gyration: 14.7 Å; chains: 1; bounding box: 36×26×39 Å

Secondary structure (DSSP, 8-state):
--S-TT----EEEEES-HHHHHHHHHHHHHHS-HHHHTTEEEEES-GGGGGGTS-TTS-EEEEEEEESB-TTS-TT-B--HHHHHHHHHHHHHHEEEEEEEEEEE--SBTTB-